Protein AF-A0A6A6K0Z1-F1 (afdb_monomer_lite)

Structure (mmCIF, N/CA/C/O backbone):
data_AF-A0A6A6K0Z1-F1
#
_entry.id   AF-A0A6A6K0Z1-F1
#
loop_
_atom_site.group_PDB
_atom_site.id
_atom_site.type_symbol
_atom_site.label_atom_id
_atom_site.label_alt_id
_atom_site.label_comp_id
_atom_site.label_asym_id
_atom_site.label_entity_id
_atom_site.label_seq_id
_atom_site.pdbx_PDB_ins_code
_atom_site.Cartn_x
_atom_site.Cartn_y
_atom_site.Cartn_z
_atom_site.occupancy
_atom_site.B_iso_or_equiv
_atom_site.auth_seq_id
_atom_site.auth_comp_id
_atom_site.auth_asym_id
_atom_site.auth_atom_id
_atom_site.pdbx_PDB_model_num
ATOM 1 N N . MET A 1 1 ? -4.395 -10.727 2.830 1.00 34.72 1 MET A N 1
ATOM 2 C CA . MET A 1 1 ? -5.681 -10.941 2.122 1.00 34.72 1 MET A CA 1
ATOM 3 C C . MET A 1 1 ? -5.445 -11.420 0.702 1.00 34.72 1 MET A C 1
ATOM 5 O O . MET A 1 1 ? -5.476 -10.699 -0.293 1.00 34.72 1 MET A O 1
ATOM 9 N N . PHE A 1 2 ? -5.209 -12.727 0.684 1.00 23.59 2 PHE A N 1
ATOM 10 C CA . PHE A 1 2 ? -5.267 -13.588 -0.476 1.00 23.59 2 PHE A CA 1
ATOM 11 C C . PHE A 1 2 ? -6.720 -13.760 -0.916 1.00 23.59 2 PHE A C 1
ATOM 13 O O . PHE A 1 2 ? -7.555 -14.101 -0.086 1.00 23.59 2 PHE A O 1
ATOM 20 N N . ILE A 1 3 ? -6.971 -13.627 -2.216 1.00 24.53 3 ILE A N 1
ATOM 21 C CA . ILE A 1 3 ? -7.587 -14.701 -3.000 1.00 24.53 3 ILE A CA 1
ATOM 22 C C . ILE A 1 3 ? -6.758 -14.813 -4.284 1.00 24.53 3 ILE A C 1
ATOM 24 O O . ILE A 1 3 ? -6.503 -13.816 -4.956 1.00 24.53 3 ILE A O 1
ATOM 28 N N . ILE A 1 4 ? -6.299 -16.028 -4.585 1.00 28.17 4 ILE A N 1
ATOM 29 C CA . ILE A 1 4 ? -5.725 -16.398 -5.880 1.00 28.17 4 ILE A CA 1
ATOM 30 C C . ILE A 1 4 ? -6.902 -16.626 -6.841 1.00 28.17 4 ILE A C 1
ATOM 32 O O . ILE A 1 4 ? -7.756 -17.465 -6.571 1.00 28.17 4 ILE A O 1
ATOM 36 N N . GLY A 1 5 ? -6.939 -15.884 -7.950 1.00 20.28 5 GLY A N 1
ATOM 37 C CA . GLY A 1 5 ? -7.879 -16.049 -9.064 1.00 20.28 5 GLY A CA 1
ATOM 38 C C . GLY A 1 5 ? -7.292 -15.389 -10.314 1.00 20.28 5 GLY A C 1
ATOM 39 O O . GLY A 1 5 ? -6.922 -14.218 -10.264 1.00 20.28 5 GLY A O 1
ATOM 40 N N . GLY A 1 6 ? -7.080 -16.180 -11.369 1.00 23.52 6 GLY A N 1
ATOM 41 C CA . GLY A 1 6 ? -6.089 -15.919 -12.414 1.00 23.52 6 GLY A CA 1
ATOM 42 C C . GLY A 1 6 ? -6.528 -15.129 -13.649 1.00 23.52 6 GLY A C 1
ATOM 43 O O . GLY A 1 6 ? -7.707 -14.985 -13.943 1.00 23.52 6 GLY A O 1
ATOM 44 N N . ASP A 1 7 ? -5.502 -14.692 -14.379 1.00 24.17 7 ASP A N 1
ATOM 45 C CA . ASP A 1 7 ? -5.345 -14.871 -15.825 1.00 24.17 7 ASP A CA 1
ATOM 46 C C . ASP A 1 7 ? -3.829 -14.994 -16.070 1.00 24.17 7 ASP A C 1
ATOM 48 O O . ASP A 1 7 ? -3.084 -14.012 -16.050 1.00 24.17 7 ASP A O 1
ATOM 52 N N . PHE A 1 8 ? -3.331 -16.229 -16.184 1.00 39.81 8 PHE A N 1
ATOM 53 C CA . PHE A 1 8 ? -1.953 -16.475 -16.612 1.00 39.81 8 PHE A CA 1
ATOM 54 C C . PHE A 1 8 ? -1.912 -16.302 -18.135 1.00 39.81 8 PHE A C 1
ATOM 56 O O . PHE A 1 8 ? -2.650 -16.975 -18.847 1.00 39.81 8 PHE A O 1
ATOM 63 N N . TYR A 1 9 ? -1.025 -15.422 -18.608 1.00 33.78 9 TYR A N 1
ATOM 64 C CA . TYR A 1 9 ? -0.776 -15.086 -20.017 1.00 33.78 9 TYR A CA 1
ATOM 65 C C . TYR A 1 9 ? -1.906 -14.347 -20.749 1.00 33.78 9 TYR A C 1
ATOM 67 O O . TYR A 1 9 ? -2.618 -14.932 -21.562 1.00 33.78 9 TYR A O 1
ATOM 75 N N . ARG A 1 10 ? -1.969 -13.014 -20.602 1.00 31.56 10 ARG A N 1
ATOM 76 C CA . ARG A 1 10 ? -2.483 -12.184 -21.709 1.00 31.56 10 ARG A CA 1
ATOM 77 C C . ARG A 1 10 ? -1.857 -10.810 -21.912 1.00 31.56 10 ARG A C 1
ATOM 79 O O . ARG A 1 10 ? -1.927 -10.339 -23.038 1.00 31.56 10 ARG A O 1
ATOM 86 N N . ASP A 1 11 ? -1.146 -10.247 -20.938 1.00 30.62 11 ASP A N 1
ATOM 87 C CA . ASP A 1 11 ? -0.356 -9.032 -21.173 1.00 30.62 11 ASP A CA 1
ATOM 88 C C . ASP A 1 11 ? 1.141 -9.333 -21.161 1.00 30.62 11 ASP A C 1
ATOM 90 O O . ASP A 1 11 ? 1.720 -9.757 -20.158 1.00 30.62 11 ASP A O 1
ATOM 94 N N . ARG A 1 12 ? 1.771 -9.157 -22.325 1.00 34.28 12 ARG A N 1
ATOM 95 C CA . ARG A 1 12 ? 3.225 -9.114 -22.434 1.00 34.28 12 ARG A CA 1
ATOM 96 C C . ARG A 1 12 ? 3.695 -7.785 -21.843 1.00 34.28 12 ARG A C 1
ATOM 98 O O . ARG A 1 12 ? 3.318 -6.736 -22.348 1.00 34.28 12 ARG A O 1
ATOM 105 N N . SER A 1 13 ? 4.596 -7.891 -20.868 1.00 34.59 13 SER A N 1
ATOM 106 C CA . SER A 1 13 ? 5.439 -6.817 -20.324 1.00 34.59 13 SER A CA 1
ATOM 107 C C . SER A 1 13 ? 4.751 -5.879 -19.319 1.00 34.59 13 SER A C 1
ATOM 109 O O . SER A 1 13 ? 3.599 -5.516 -19.481 1.00 34.59 13 SER A O 1
ATOM 111 N N . TYR A 1 14 ? 5.506 -5.491 -18.282 1.00 37.12 14 TYR A N 1
ATOM 112 C CA . TYR A 1 14 ? 5.157 -4.622 -17.136 1.00 37.12 14 TYR A CA 1
ATOM 113 C C . TYR A 1 14 ? 4.535 -5.328 -15.913 1.00 37.12 14 TYR A C 1
ATOM 115 O O . TYR A 1 14 ? 3.336 -5.330 -15.641 1.00 37.12 14 TYR A O 1
ATOM 123 N N . ASN A 1 15 ? 5.428 -5.935 -15.127 1.00 40.69 15 ASN A N 1
ATOM 124 C CA . ASN A 1 15 ? 5.164 -6.618 -13.862 1.00 40.69 15 ASN A CA 1
ATOM 125 C C . ASN A 1 15 ? 4.924 -5.581 -12.727 1.00 40.69 15 ASN A C 1
ATOM 127 O O . ASN A 1 15 ? 5.802 -5.362 -11.888 1.00 40.69 15 ASN A O 1
ATOM 131 N N . ASN A 1 16 ? 3.748 -4.931 -12.712 1.00 41.53 16 ASN A N 1
ATOM 132 C CA . ASN A 1 16 ? 3.421 -3.764 -11.862 1.00 41.53 16 ASN A CA 1
ATOM 133 C C . ASN A 1 16 ? 2.698 -4.075 -10.531 1.00 41.53 16 ASN A C 1
ATOM 135 O O . ASN A 1 16 ? 1.693 -3.458 -10.154 1.00 41.53 16 ASN A O 1
ATOM 139 N N . SER A 1 17 ? 3.262 -4.996 -9.751 1.00 49.28 17 SER A N 1
ATOM 140 C CA . SER A 1 17 ? 3.158 -4.951 -8.287 1.00 49.28 17 SER A CA 1
ATOM 141 C C . SER A 1 17 ? 4.393 -5.573 -7.640 1.00 49.28 17 SER A C 1
ATOM 143 O O . SER A 1 17 ? 4.881 -6.640 -8.035 1.00 49.28 17 SER A O 1
ATOM 145 N N . ILE A 1 18 ? 4.923 -4.846 -6.659 1.00 57.03 18 ILE A N 1
ATOM 146 C CA . ILE A 1 18 ? 6.262 -5.038 -6.099 1.00 57.03 18 ILE A CA 1
ATOM 147 C C . ILE A 1 18 ? 6.299 -6.236 -5.166 1.00 57.03 18 ILE A C 1
ATOM 149 O O . ILE A 1 18 ? 7.191 -7.061 -5.286 1.00 57.03 18 ILE A O 1
ATOM 153 N N . LEU A 1 19 ? 5.348 -6.351 -4.238 1.00 59.56 19 LEU A N 1
ATOM 154 C CA . LEU A 1 19 ? 5.537 -7.173 -3.039 1.00 59.56 19 LEU A CA 1
ATOM 155 C C . LEU A 1 19 ? 4.938 -8.574 -3.096 1.00 59.56 19 LEU A C 1
ATOM 157 O O . LEU A 1 19 ? 5.360 -9.421 -2.319 1.00 59.56 19 LEU A O 1
ATOM 161 N N . GLY A 1 20 ? 3.932 -8.824 -3.939 1.00 60.19 20 GLY A N 1
ATOM 162 C CA . GLY A 1 20 ? 3.311 -10.153 -4.052 1.00 60.19 20 GLY A CA 1
ATOM 163 C C . GLY A 1 20 ? 2.801 -10.751 -2.728 1.00 60.19 20 GLY A C 1
ATOM 164 O O . GLY A 1 20 ? 2.780 -11.965 -2.583 1.00 60.19 20 GL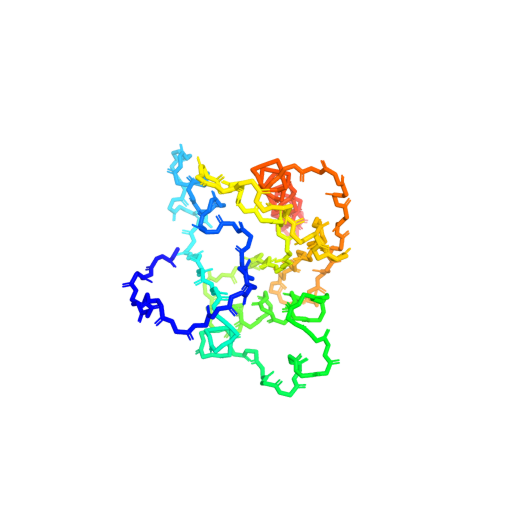Y A O 1
ATOM 165 N N . GLY A 1 21 ? 2.432 -9.920 -1.746 1.00 74.94 21 GLY A N 1
ATOM 166 C CA . GLY A 1 21 ? 1.994 -10.379 -0.420 1.00 74.94 21 GLY A CA 1
ATOM 167 C C . GLY A 1 21 ? 3.102 -10.520 0.633 1.00 74.94 21 GLY A C 1
ATOM 168 O O . GLY A 1 21 ? 2.801 -10.902 1.761 1.00 74.94 21 GLY A O 1
ATOM 169 N N . LEU A 1 22 ? 4.354 -10.156 0.325 1.00 80.19 22 LEU A N 1
ATOM 170 C CA . LEU A 1 22 ? 5.493 -10.276 1.248 1.00 80.19 22 LEU A CA 1
ATOM 171 C C . LEU A 1 22 ? 5.277 -9.552 2.588 1.00 80.19 22 LEU A C 1
ATOM 173 O O . LEU A 1 22 ? 5.656 -10.075 3.630 1.00 80.19 22 LEU A O 1
ATOM 177 N N . LEU A 1 23 ? 4.622 -8.386 2.583 1.00 80.31 23 LEU A N 1
ATOM 178 C CA . LEU A 1 23 ? 4.294 -7.671 3.819 1.00 80.31 23 LEU A CA 1
ATOM 179 C C . LEU A 1 23 ? 3.376 -8.510 4.723 1.00 80.31 23 LEU A C 1
ATOM 181 O O . LEU A 1 23 ? 3.663 -8.676 5.904 1.00 80.31 23 LEU A O 1
ATOM 185 N N . ALA A 1 24 ? 2.317 -9.100 4.160 1.00 81.62 24 ALA A N 1
ATOM 186 C CA . ALA A 1 24 ? 1.407 -9.972 4.902 1.00 81.62 24 ALA A CA 1
ATOM 187 C C . ALA A 1 24 ? 2.103 -11.239 5.406 1.00 81.62 24 ALA A C 1
ATOM 189 O O . ALA A 1 24 ? 1.835 -11.664 6.524 1.00 81.62 24 ALA A O 1
ATOM 190 N N . PHE A 1 25 ? 3.009 -11.813 4.608 1.00 84.88 25 PHE A N 1
ATOM 191 C CA . PHE A 1 25 ? 3.828 -12.946 5.031 1.00 84.88 25 PHE A CA 1
ATOM 192 C C . PHE A 1 25 ? 4.671 -12.593 6.262 1.00 84.88 25 PHE A C 1
ATOM 194 O O . PHE A 1 25 ? 4.604 -13.298 7.265 1.00 84.88 25 PHE A O 1
ATOM 201 N N . VAL A 1 26 ? 5.393 -11.467 6.235 1.00 85.06 26 VAL A N 1
ATOM 202 C CA . VAL A 1 26 ? 6.212 -11.027 7.377 1.00 85.06 26 VAL A CA 1
ATOM 203 C C . VAL A 1 26 ? 5.361 -10.802 8.626 1.00 85.06 26 VAL A C 1
ATOM 205 O O . VAL A 1 26 ? 5.746 -11.258 9.699 1.00 85.06 26 VAL A O 1
ATOM 208 N N . PHE A 1 27 ? 4.186 -10.181 8.492 1.00 77.75 27 PHE A N 1
ATOM 209 C CA . PHE A 1 27 ? 3.239 -10.070 9.602 1.00 77.75 27 PHE A CA 1
ATOM 210 C C . PHE A 1 27 ? 2.784 -11.448 10.105 1.00 77.75 27 PHE A C 1
ATOM 212 O O . PHE A 1 27 ? 2.780 -11.679 11.309 1.00 77.75 27 PHE A O 1
ATOM 219 N N . SER A 1 28 ? 2.451 -12.381 9.206 1.00 79.06 28 SER A N 1
ATOM 220 C CA . SER A 1 28 ? 1.955 -13.717 9.569 1.00 79.06 28 SER A CA 1
ATOM 221 C C . SER A 1 28 ? 2.944 -14.558 10.382 1.00 79.06 28 SER A C 1
ATOM 223 O O . SER A 1 28 ? 2.530 -15.451 11.116 1.00 79.06 28 SER A O 1
ATOM 225 N N . CYS A 1 29 ? 4.240 -14.249 10.294 1.00 85.25 29 CYS A N 1
ATOM 226 C CA . CYS A 1 29 ? 5.286 -14.900 11.079 1.00 85.25 29 CYS A CA 1
ATOM 227 C C . CYS A 1 29 ? 5.321 -14.448 12.551 1.00 85.25 29 CYS A C 1
ATOM 229 O O . CYS A 1 29 ? 6.037 -15.052 13.349 1.00 85.25 29 CYS A O 1
ATOM 231 N N . VAL A 1 30 ? 4.593 -13.389 12.925 1.00 78.38 30 VAL A N 1
ATOM 232 C CA . VAL A 1 30 ? 4.577 -12.849 14.290 1.00 78.38 30 VAL A CA 1
ATOM 233 C C . VAL A 1 30 ? 3.437 -13.487 15.098 1.00 78.38 30 VAL A C 1
ATOM 235 O O . VAL A 1 30 ? 2.272 -13.389 14.702 1.00 78.38 30 VAL A O 1
ATOM 238 N N . PRO A 1 31 ? 3.716 -14.114 16.256 1.00 81.19 31 PRO A N 1
ATOM 239 C CA . PRO A 1 31 ? 2.664 -14.605 17.142 1.00 81.19 31 PRO A CA 1
ATOM 240 C C . PRO A 1 31 ? 1.690 -13.489 17.547 1.00 81.19 31 PRO A C 1
ATOM 242 O O . PRO A 1 31 ? 2.109 -12.393 17.910 1.00 81.19 31 PRO A O 1
ATOM 245 N N . GLY A 1 32 ? 0.383 -13.764 17.496 1.00 73.62 32 GLY A N 1
ATOM 246 C CA . GLY A 1 32 ? -0.656 -12.787 17.849 1.00 73.62 32 GLY A CA 1
ATOM 247 C C . GLY A 1 32 ? -0.997 -11.771 16.752 1.00 73.62 32 GLY A C 1
ATOM 248 O O . GLY A 1 32 ? -1.780 -10.856 16.999 1.00 73.62 32 GLY A O 1
ATOM 249 N N . VAL A 1 33 ? -0.473 -11.940 15.531 1.00 76.81 33 VAL A N 1
ATOM 250 C CA . VAL A 1 33 ? -0.762 -11.057 14.386 1.00 76.81 33 VAL A CA 1
ATOM 251 C C . VAL A 1 33 ? -2.259 -10.898 14.088 1.00 76.81 33 VAL A C 1
ATOM 253 O O . VAL A 1 33 ? -2.673 -9.847 13.611 1.00 76.81 33 VAL A O 1
ATOM 256 N N . SER A 1 34 ? -3.092 -11.891 14.412 1.00 74.56 34 SER A N 1
ATOM 257 C CA . SER A 1 34 ? -4.551 -11.825 14.242 1.00 74.56 34 SER A CA 1
ATOM 258 C C . SER A 1 34 ? -5.207 -10.664 14.995 1.00 74.56 34 SER A C 1
ATOM 260 O O . SER A 1 34 ? -6.301 -10.255 14.630 1.00 74.56 34 SER A O 1
ATOM 262 N N . ASN A 1 35 ? -4.542 -10.122 16.020 1.00 73.94 35 ASN A N 1
ATOM 263 C CA . ASN A 1 35 ? -5.038 -8.986 16.798 1.00 73.94 35 ASN A CA 1
ATOM 264 C C . ASN A 1 35 ? -4.764 -7.631 16.124 1.00 73.94 35 ASN A C 1
ATOM 266 O O . ASN A 1 35 ? -5.317 -6.625 16.551 1.00 73.94 35 ASN A O 1
ATOM 270 N N . VAL A 1 36 ? -3.877 -7.586 15.122 1.00 73.12 36 VAL A N 1
ATOM 271 C CA . VAL A 1 36 ? -3.419 -6.336 14.483 1.00 73.12 36 VAL A CA 1
ATOM 272 C C . VAL A 1 36 ? -3.612 -6.331 12.968 1.00 73.12 36 VAL A C 1
ATOM 274 O O . VAL A 1 36 ? -3.844 -5.280 12.377 1.00 73.12 36 VAL A O 1
ATOM 277 N N . LEU A 1 37 ? -3.527 -7.491 12.314 1.00 77.62 37 LEU A N 1
ATOM 278 C CA . LEU A 1 37 ? -3.721 -7.629 10.877 1.00 77.62 37 LEU A CA 1
ATOM 279 C C . LEU A 1 37 ? -5.148 -8.091 10.592 1.00 77.62 37 LEU A C 1
ATOM 281 O O . LEU A 1 37 ? -5.441 -9.283 10.628 1.00 77.62 37 LEU A O 1
ATOM 285 N N . PHE A 1 38 ? -6.008 -7.143 10.232 1.00 82.88 38 PHE A N 1
ATOM 286 C CA . PHE A 1 38 ? -7.379 -7.439 9.818 1.00 82.88 38 PHE A CA 1
ATOM 287 C C . PHE A 1 38 ? -7.437 -8.056 8.409 1.00 82.88 38 PHE A C 1
ATOM 289 O O . PHE A 1 38 ? -8.092 -9.066 8.165 1.00 82.88 38 PHE A O 1
ATOM 296 N N . SER A 1 39 ? -6.737 -7.443 7.448 1.00 82.44 39 SER A N 1
ATOM 297 C CA . SER A 1 39 ? -6.782 -7.803 6.026 1.00 82.44 39 SER A CA 1
ATOM 298 C C . SER A 1 39 ? -5.536 -7.300 5.267 1.00 82.44 39 SER A C 1
ATOM 300 O O . SER A 1 39 ? -4.736 -6.543 5.803 1.00 82.44 39 SER A O 1
ATOM 302 N N . SER A 1 40 ? -5.319 -7.739 4.017 1.00 83.31 40 SER A N 1
ATOM 303 C CA . SER A 1 40 ? -4.194 -7.306 3.156 1.00 83.31 40 SER A CA 1
ATOM 304 C C . SER A 1 40 ? -4.368 -7.650 1.659 1.00 83.31 40 SER A C 1
ATOM 306 O O . SER A 1 40 ? -4.108 -8.766 1.241 1.00 83.31 40 SER A O 1
ATOM 308 N N . VAL A 1 41 ? -4.800 -6.755 0.788 1.00 83.88 41 VAL A N 1
ATOM 309 C CA . VAL A 1 41 ? -5.078 -7.136 -0.616 1.00 83.88 41 VAL A CA 1
ATOM 310 C C . VAL A 1 41 ? -3.825 -7.034 -1.496 1.00 83.88 41 VAL A C 1
ATOM 312 O O . VAL A 1 41 ? -3.054 -6.088 -1.365 1.00 83.88 41 VAL A O 1
ATOM 315 N N . VAL A 1 42 ? -3.641 -7.969 -2.438 1.00 85.19 42 VAL A N 1
ATOM 316 C CA . VAL A 1 42 ? -2.635 -7.857 -3.513 1.00 85.19 42 VAL A CA 1
ATOM 317 C C . VAL A 1 42 ? -3.325 -7.499 -4.832 1.00 85.19 42 VAL A C 1
ATOM 319 O O . VAL A 1 42 ? -3.997 -8.331 -5.432 1.00 85.19 42 VAL A O 1
ATOM 322 N N . THR A 1 43 ? -3.150 -6.263 -5.306 1.00 81.69 43 THR A N 1
ATOM 323 C CA . THR A 1 43 ? -3.755 -5.761 -6.554 1.00 81.69 43 THR A CA 1
ATOM 324 C C . THR A 1 43 ? -2.719 -5.597 -7.664 1.00 81.69 43 THR A C 1
ATOM 326 O O . THR A 1 43 ? -2.225 -4.501 -7.942 1.00 81.69 43 THR A O 1
ATOM 329 N N . TYR A 1 44 ? -2.379 -6.712 -8.317 1.00 76.75 44 TYR A N 1
ATOM 330 C CA . TYR A 1 44 ? -1.377 -6.726 -9.388 1.00 76.75 44 TYR A CA 1
ATOM 331 C C . TYR A 1 44 ? -1.818 -5.895 -10.597 1.00 76.75 44 TYR A C 1
ATOM 333 O O . TYR A 1 44 ? -1.171 -4.916 -10.965 1.00 76.75 44 TYR A O 1
ATOM 341 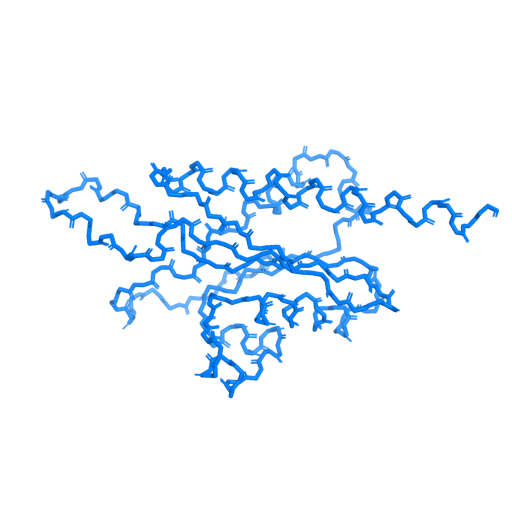N N . ALA A 1 45 ? -2.971 -6.241 -11.166 1.00 81.25 45 ALA A N 1
ATOM 342 C CA . ALA A 1 45 ? -3.504 -5.574 -12.341 1.00 81.25 45 ALA A CA 1
ATOM 343 C C . ALA A 1 45 ? -4.093 -4.197 -12.001 1.00 81.25 45 ALA A C 1
ATOM 345 O O . ALA A 1 45 ? -4.682 -4.002 -10.933 1.00 81.25 45 ALA A O 1
ATOM 346 N N . ILE A 1 46 ? -4.006 -3.264 -12.954 1.00 82.31 46 ILE A N 1
ATOM 347 C CA . ILE A 1 46 ? -4.686 -1.958 -12.894 1.00 82.31 46 ILE A CA 1
ATOM 348 C C . ILE A 1 46 ? -6.186 -2.153 -12.630 1.00 82.31 46 ILE A C 1
ATOM 350 O O . ILE A 1 46 ? -6.732 -1.573 -11.693 1.00 82.31 46 ILE A O 1
ATOM 354 N N . ARG A 1 47 ? -6.827 -3.079 -13.360 1.00 85.94 47 ARG A N 1
ATOM 355 C CA . ARG A 1 47 ? -8.241 -3.432 -13.164 1.00 85.94 47 ARG A CA 1
ATOM 356 C C . ARG A 1 47 ? -8.556 -3.850 -11.725 1.00 85.94 47 ARG A C 1
ATOM 358 O O . ARG A 1 47 ? -9.613 -3.492 -11.220 1.00 85.94 47 ARG A O 1
ATOM 365 N N . SER A 1 48 ? -7.651 -4.566 -11.055 1.00 84.00 48 SER A N 1
ATOM 366 C CA . SER A 1 48 ? -7.835 -4.976 -9.658 1.00 84.00 48 SER A CA 1
ATOM 367 C C . SER A 1 48 ? -7.743 -3.795 -8.691 1.00 84.00 48 SER A C 1
ATOM 369 O O . SER A 1 48 ? -8.472 -3.770 -7.703 1.00 84.00 48 SER A O 1
ATOM 371 N N . LYS A 1 49 ? -6.883 -2.802 -8.963 1.00 85.06 49 LYS A N 1
ATOM 372 C CA . LYS A 1 49 ? -6.827 -1.558 -8.172 1.00 85.06 49 LYS A CA 1
ATOM 373 C C . LYS A 1 49 ? -8.152 -0.796 -8.271 1.00 85.06 49 LYS A C 1
ATOM 375 O O . LYS A 1 49 ? -8.655 -0.327 -7.256 1.00 85.06 49 LYS A O 1
ATOM 380 N N . HIS A 1 50 ? -8.768 -0.777 -9.450 1.00 88.94 50 HIS A N 1
ATOM 381 C CA . HIS A 1 50 ? -10.105 -0.215 -9.624 1.00 88.94 50 HIS A CA 1
ATOM 382 C C . HIS A 1 50 ? -11.186 -1.037 -8.914 1.00 88.94 50 HIS A C 1
ATOM 384 O O . HIS A 1 50 ? -11.895 -0.527 -8.054 1.00 88.94 50 HIS A O 1
ATOM 390 N N . SER A 1 51 ? -11.318 -2.324 -9.241 1.00 88.94 51 SER A N 1
ATOM 391 C CA . SER A 1 51 ? -12.451 -3.130 -8.775 1.00 88.94 51 SER A CA 1
ATOM 392 C C . SER A 1 51 ? -12.406 -3.469 -7.286 1.00 88.94 51 SER A C 1
ATOM 394 O O . SER A 1 51 ? -13.459 -3.663 -6.693 1.00 88.94 51 SER A O 1
ATOM 396 N N . ILE A 1 52 ? -11.212 -3.591 -6.694 1.00 89.56 52 ILE A N 1
ATOM 397 C CA . ILE A 1 52 ? -11.050 -4.014 -5.294 1.00 89.56 52 ILE A CA 1
ATOM 398 C C . ILE A 1 52 ? -10.764 -2.825 -4.377 1.00 89.56 52 ILE A C 1
ATOM 400 O O . ILE A 1 52 ? -11.273 -2.785 -3.264 1.00 89.56 52 ILE A O 1
ATOM 404 N N . LEU A 1 53 ? -9.947 -1.866 -4.823 1.00 90.94 53 LEU A N 1
ATOM 405 C CA . LEU A 1 53 ? -9.551 -0.713 -4.003 1.00 90.94 53 LEU A CA 1
ATOM 406 C C . LEU A 1 53 ? -10.300 0.569 -4.383 1.00 90.94 53 LEU A C 1
ATOM 408 O O . LEU A 1 53 ? -9.999 1.627 -3.840 1.00 90.94 53 LEU A O 1
ATOM 412 N N . GLY A 1 54 ? -11.250 0.503 -5.319 1.00 93.25 54 GLY A N 1
ATOM 413 C CA . GLY A 1 54 ? -12.088 1.640 -5.700 1.00 93.25 54 GLY A CA 1
ATOM 414 C C . GLY A 1 54 ? -11.318 2.811 -6.312 1.00 93.25 54 GLY A C 1
ATOM 415 O O . GLY A 1 54 ? -11.793 3.939 -6.243 1.00 93.25 54 GLY A O 1
ATOM 416 N N . VAL A 1 55 ? -10.114 2.581 -6.849 1.00 94.19 55 VAL A N 1
ATOM 417 C CA . VAL A 1 55 ? -9.317 3.631 -7.502 1.00 94.19 55 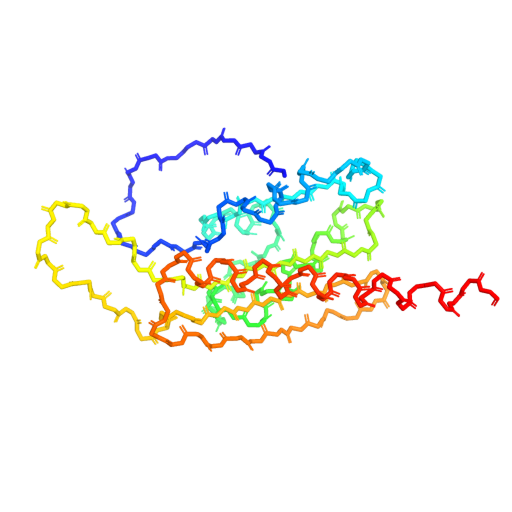VAL A CA 1
ATOM 418 C C . VAL A 1 55 ? -9.924 3.922 -8.881 1.00 94.19 55 VAL A C 1
ATOM 420 O O . VAL A 1 55 ? -9.882 3.032 -9.732 1.00 94.19 55 VAL A O 1
ATOM 423 N N . PRO A 1 56 ? -10.487 5.116 -9.147 1.00 95.06 56 PRO A N 1
ATOM 424 C CA . PRO A 1 56 ? -11.138 5.406 -10.422 1.00 95.06 56 PRO A CA 1
ATOM 425 C C . PRO A 1 56 ? -10.148 5.377 -11.591 1.00 95.06 56 PRO A C 1
ATOM 427 O O . PRO A 1 56 ? -9.026 5.867 -11.471 1.00 95.06 56 PRO A O 1
ATOM 430 N N . GLN A 1 57 ? -10.577 4.860 -12.748 1.00 91.94 57 GLN A N 1
ATOM 431 C CA . GLN A 1 57 ? -9.703 4.733 -13.922 1.00 91.94 57 GLN A CA 1
ATOM 432 C C . GLN A 1 57 ? -9.159 6.094 -14.379 1.00 91.94 57 GLN A C 1
ATOM 434 O O . GLN A 1 57 ? -7.977 6.202 -14.671 1.00 91.94 57 GLN A O 1
ATOM 439 N N . GLN A 1 58 ? -9.982 7.146 -14.310 1.00 96.19 58 GLN A N 1
ATOM 440 C CA . GLN A 1 58 ? -9.577 8.519 -14.637 1.00 96.19 58 GLN A CA 1
ATOM 441 C C . GLN A 1 58 ? -8.368 9.017 -13.820 1.00 96.19 58 GLN A C 1
ATOM 443 O O . GLN A 1 58 ? -7.568 9.799 -14.322 1.00 96.19 58 GLN A O 1
ATOM 448 N N . GLU A 1 59 ? -8.217 8.570 -12.569 1.00 96.12 59 GLU A N 1
ATOM 449 C CA . GLU A 1 59 ? -7.103 8.976 -11.703 1.00 96.12 59 GLU A CA 1
ATOM 450 C C . GLU A 1 59 ? -5.833 8.222 -12.097 1.00 96.12 59 GLU A C 1
ATOM 452 O O . GLU A 1 59 ? -4.751 8.800 -12.129 1.00 96.12 59 GLU A O 1
ATOM 457 N N . ILE A 1 60 ? -5.974 6.945 -12.470 1.00 90.44 60 ILE A N 1
ATOM 458 C CA . ILE A 1 60 ? -4.873 6.129 -12.993 1.00 90.44 60 ILE A CA 1
ATOM 459 C C . ILE A 1 60 ? -4.385 6.695 -14.328 1.00 90.44 60 ILE A C 1
ATOM 461 O O . ILE A 1 60 ? -3.179 6.789 -14.536 1.00 90.44 60 ILE A O 1
ATOM 465 N N . ASP A 1 61 ? -5.301 7.109 -15.202 1.00 91.38 61 ASP A N 1
ATOM 466 C CA . ASP A 1 61 ? -4.966 7.708 -16.497 1.00 91.38 61 ASP A CA 1
ATOM 467 C C . ASP A 1 61 ? -4.268 9.067 -16.329 1.00 91.38 61 ASP A C 1
ATOM 469 O O . ASP A 1 61 ? -3.400 9.426 -17.122 1.00 91.38 61 ASP A O 1
ATOM 473 N N . LYS A 1 62 ? -4.630 9.822 -15.284 1.00 95.56 62 LYS A N 1
ATOM 474 C CA . LYS A 1 62 ? -4.076 11.149 -14.994 1.00 95.56 62 LYS A CA 1
ATOM 475 C C . LYS A 1 62 ? -2.700 11.103 -14.329 1.00 95.56 62 LYS A C 1
ATOM 477 O O . LYS A 1 62 ? -1.830 11.884 -14.702 1.00 95.56 62 LYS A O 1
ATOM 482 N N . TYR A 1 63 ? -2.528 10.251 -13.322 1.00 93.31 63 TYR A N 1
ATOM 483 C CA . TYR A 1 63 ? -1.339 10.243 -12.461 1.00 93.31 63 TYR A CA 1
ATOM 484 C C . TYR A 1 63 ? -0.386 9.077 -12.738 1.00 93.31 63 TYR A C 1
ATOM 486 O O . TYR A 1 63 ? 0.765 9.111 -12.313 1.00 93.31 63 TYR A O 1
ATOM 494 N N . GLY A 1 64 ? -0.843 8.054 -13.461 1.00 90.00 64 GLY A N 1
ATOM 495 C CA . GLY A 1 64 ? -0.124 6.796 -13.620 1.00 90.00 64 GLY A CA 1
ATOM 496 C C . GLY A 1 64 ? -0.303 5.868 -12.416 1.00 90.00 64 GLY A C 1
ATOM 497 O O . GLY A 1 64 ? -0.623 6.280 -11.306 1.00 90.00 64 GLY A O 1
ATOM 498 N N . VAL A 1 65 ? -0.103 4.563 -12.625 1.00 86.75 65 VAL A N 1
ATOM 499 C CA . VAL A 1 65 ? -0.297 3.551 -11.567 1.00 86.75 65 VAL A CA 1
ATOM 500 C C . VAL A 1 65 ? 0.776 3.611 -10.471 1.00 86.75 65 VAL A C 1
ATOM 502 O O . VAL A 1 65 ? 0.536 3.164 -9.347 1.00 86.75 65 VAL A O 1
ATOM 505 N N . VAL A 1 66 ? 1.956 4.143 -10.794 1.00 89.62 66 VAL A N 1
ATOM 506 C CA . VAL A 1 66 ? 3.075 4.363 -9.872 1.00 89.62 66 VAL A CA 1
ATOM 507 C C . VAL A 1 66 ? 3.118 5.845 -9.524 1.00 89.62 66 VAL A C 1
ATOM 509 O O . VAL A 1 66 ? 3.853 6.614 -10.125 1.00 89.62 66 VAL A O 1
ATOM 512 N N . SER A 1 67 ? 2.278 6.253 -8.577 1.00 91.88 67 SER A N 1
ATOM 513 C CA . SER A 1 67 ? 2.198 7.651 -8.160 1.00 91.88 67 SER A CA 1
ATOM 514 C C . SER A 1 67 ? 1.849 7.775 -6.681 1.00 91.88 67 SER A C 1
ATOM 516 O O . SER A 1 67 ? 1.360 6.830 -6.045 1.00 91.88 67 SER A O 1
ATOM 518 N N . GLU A 1 68 ? 2.092 8.958 -6.122 1.00 96.31 68 GLU A N 1
ATOM 519 C CA . GLU A 1 68 ? 1.712 9.262 -4.748 1.00 96.31 68 GLU A CA 1
ATOM 520 C C . GLU A 1 68 ? 0.193 9.327 -4.575 1.00 96.31 68 GLU A C 1
ATOM 522 O O . GLU A 1 68 ? -0.329 8.810 -3.590 1.00 96.31 68 GLU A O 1
ATOM 527 N N . GLU A 1 69 ? -0.527 9.870 -5.553 1.00 97.06 69 GLU A N 1
ATOM 528 C CA . GLU A 1 69 ? -1.982 9.996 -5.545 1.00 97.06 69 GLU A CA 1
ATOM 529 C C . GLU A 1 69 ? -2.649 8.625 -5.522 1.00 97.06 69 GLU A C 1
ATOM 531 O O . GLU A 1 69 ? -3.524 8.379 -4.689 1.00 97.06 69 GLU A O 1
ATOM 536 N N . ILE A 1 70 ? -2.193 7.700 -6.374 1.00 94.81 70 ILE A N 1
ATOM 537 C CA . ILE A 1 70 ? -2.717 6.333 -6.399 1.00 94.81 70 ILE A CA 1
ATOM 538 C C . ILE A 1 70 ? -2.385 5.604 -5.099 1.00 94.81 70 ILE A C 1
ATOM 540 O O . ILE A 1 70 ? -3.255 4.931 -4.544 1.00 94.81 70 ILE A O 1
ATOM 544 N N . ALA A 1 71 ? -1.172 5.767 -4.560 1.00 94.12 71 ALA A N 1
ATOM 545 C CA . ALA A 1 71 ? -0.819 5.183 -3.270 1.00 94.12 71 ALA A CA 1
ATOM 546 C C . ALA A 1 71 ? -1.735 5.711 -2.149 1.00 94.12 71 ALA A C 1
ATOM 548 O O . ALA A 1 71 ? -2.381 4.923 -1.454 1.00 94.12 71 ALA A O 1
ATOM 549 N N . GLY A 1 72 ? -1.865 7.029 -1.998 1.00 95.56 72 GLY A N 1
ATOM 550 C CA . GLY A 1 72 ? -2.743 7.639 -0.997 1.00 95.56 72 GLY A CA 1
ATOM 551 C C . GLY A 1 72 ? -4.190 7.161 -1.133 1.00 95.56 72 GLY A C 1
ATOM 552 O O . GLY A 1 72 ? -4.767 6.653 -0.172 1.00 95.56 72 GLY A O 1
ATOM 553 N N . MET A 1 73 ? -4.739 7.209 -2.347 1.00 96.12 73 MET A N 1
ATOM 554 C CA . MET A 1 73 ? -6.112 6.795 -2.635 1.00 96.12 73 MET A CA 1
ATOM 555 C C . MET A 1 73 ? -6.363 5.319 -2.321 1.00 96.12 73 MET A C 1
ATOM 557 O O . MET A 1 73 ? -7.387 4.988 -1.725 1.00 96.12 73 MET A O 1
ATOM 561 N N . MET A 1 74 ? -5.419 4.429 -2.652 1.00 94.31 74 MET A N 1
ATOM 562 C CA . MET A 1 74 ? -5.502 3.013 -2.283 1.00 94.31 74 MET A CA 1
ATOM 563 C C . MET A 1 74 ? -5.611 2.829 -0.763 1.00 94.31 74 MET A C 1
ATOM 565 O O . MET A 1 74 ? -6.413 2.015 -0.314 1.00 94.31 74 MET A O 1
ATOM 569 N N . ALA A 1 75 ? -4.825 3.563 0.032 1.00 93.38 75 ALA A N 1
ATOM 570 C CA . ALA A 1 75 ? -4.865 3.453 1.491 1.00 93.38 75 ALA A CA 1
ATOM 571 C C . ALA A 1 75 ? -6.166 4.032 2.072 1.00 93.38 75 ALA A C 1
ATOM 573 O O . ALA A 1 75 ? -6.804 3.402 2.914 1.00 93.38 75 ALA A O 1
ATOM 574 N N . GLU A 1 76 ? -6.600 5.201 1.595 1.00 95.12 76 GLU A N 1
ATOM 575 C CA . GLU A 1 76 ? -7.835 5.842 2.060 1.00 95.12 76 GLU A CA 1
ATOM 576 C C . GLU A 1 76 ? -9.076 5.016 1.728 1.00 95.12 76 GLU A C 1
ATOM 578 O O . GLU A 1 76 ? -9.962 4.858 2.567 1.00 95.12 76 GLU A O 1
ATOM 583 N N . ASN A 1 77 ? -9.153 4.465 0.518 1.00 95.06 77 ASN A N 1
ATOM 584 C CA . ASN A 1 77 ? -10.313 3.689 0.094 1.00 95.06 77 ASN A CA 1
ATOM 585 C C . ASN A 1 77 ? -10.463 2.386 0.885 1.00 95.06 77 ASN A C 1
ATOM 587 O O . ASN A 1 77 ? -11.591 1.972 1.159 1.00 95.06 77 ASN A O 1
ATOM 591 N N . VAL A 1 78 ? -9.357 1.777 1.326 1.00 91.31 78 VAL A N 1
ATOM 592 C CA . VAL A 1 78 ? -9.408 0.634 2.250 1.00 91.31 78 VAL A CA 1
ATOM 593 C C . VAL A 1 78 ? -10.081 1.032 3.564 1.00 91.31 78 VAL A C 1
ATOM 595 O O . VAL A 1 78 ? -10.981 0.326 4.006 1.00 91.31 78 VAL A O 1
ATOM 598 N N . LEU A 1 79 ? -9.724 2.180 4.151 1.00 88.56 79 LEU A N 1
ATOM 599 C CA . LEU A 1 79 ? -10.349 2.656 5.395 1.00 88.56 79 LEU A CA 1
ATOM 600 C C . LEU A 1 79 ? -11.819 3.058 5.228 1.00 88.56 79 LEU A C 1
ATOM 602 O O . LEU A 1 79 ? -12.602 2.937 6.169 1.00 88.56 79 LEU A O 1
ATOM 606 N N . LYS A 1 80 ? -12.203 3.538 4.041 1.00 91.31 80 LYS A N 1
ATOM 607 C CA . LYS A 1 80 ? -13.613 3.807 3.712 1.00 91.31 80 LYS A CA 1
ATOM 608 C C . LYS A 1 80 ? -14.428 2.519 3.596 1.00 91.31 80 LYS A C 1
ATOM 610 O O . LYS A 1 80 ? -15.609 2.531 3.905 1.00 91.31 80 LYS A O 1
ATOM 615 N N . THR A 1 81 ? -13.802 1.438 3.132 1.00 89.81 81 THR A N 1
ATOM 616 C CA . THR A 1 81 ? -14.471 0.151 2.886 1.00 89.81 81 THR A CA 1
ATOM 617 C C . THR A 1 81 ? -14.545 -0.713 4.145 1.00 89.81 81 THR A C 1
ATOM 619 O O . THR A 1 81 ? -15.509 -1.447 4.327 1.00 89.81 81 THR A O 1
ATOM 622 N N . LEU A 1 82 ? -13.521 -0.657 4.999 1.00 86.19 82 LEU A N 1
ATOM 623 C CA . LEU A 1 82 ? -13.410 -1.474 6.205 1.00 86.19 82 LEU A CA 1
ATOM 624 C C . LEU A 1 82 ? -13.587 -0.592 7.437 1.00 86.19 82 LEU A C 1
ATOM 626 O O . LEU A 1 82 ? -12.713 0.219 7.733 1.00 86.19 82 LEU A O 1
ATOM 630 N N . GLU A 1 83 ? -14.700 -0.744 8.151 1.00 82.62 83 GLU A N 1
ATOM 631 C CA . GLU A 1 83 ? -15.023 0.075 9.329 1.00 82.62 83 GLU A CA 1
ATOM 632 C C . GLU A 1 83 ? -14.105 -0.233 10.522 1.00 82.62 83 GLU A C 1
ATOM 634 O O . GLU A 1 83 ? -13.624 0.693 11.171 1.00 82.62 83 GLU A O 1
ATOM 639 N N . ASP A 1 84 ? -13.756 -1.507 10.722 1.00 81.06 84 ASP A N 1
ATOM 640 C CA . ASP A 1 84 ? -12.950 -1.997 11.855 1.00 81.06 84 ASP A CA 1
ATOM 641 C C . ASP A 1 84 ? -11.429 -1.804 11.688 1.00 81.06 84 ASP A C 1
ATOM 643 O O . ASP A 1 84 ? -10.627 -2.392 12.414 1.00 81.06 84 ASP A O 1
ATOM 647 N N . VAL A 1 85 ? -10.996 -1.023 10.693 1.00 84.19 85 VAL A N 1
ATOM 648 C CA . VAL A 1 85 ? -9.573 -0.771 10.421 1.00 84.19 85 VAL A CA 1
ATOM 649 C C . VAL A 1 85 ? -9.236 0.684 10.717 1.00 84.19 85 VAL A C 1
ATOM 651 O O . VAL A 1 85 ? -9.826 1.591 10.137 1.00 84.19 85 VAL A O 1
ATOM 654 N N . ASP A 1 86 ? -8.248 0.930 11.574 1.00 84.44 86 ASP A N 1
ATOM 655 C CA . ASP A 1 86 ? -7.834 2.294 11.936 1.00 84.44 86 ASP A CA 1
ATOM 656 C C . ASP A 1 86 ? -6.688 2.840 11.083 1.00 84.44 86 ASP A C 1
ATOM 658 O O . ASP A 1 86 ? -6.572 4.054 10.888 1.00 84.44 86 ASP A O 1
ATOM 662 N N . ILE A 1 87 ? -5.827 1.949 10.588 1.00 89.12 87 ILE A N 1
ATOM 663 C CA . ILE A 1 87 ? -4.617 2.284 9.836 1.00 89.12 87 ILE A CA 1
ATOM 664 C C . ILE A 1 87 ?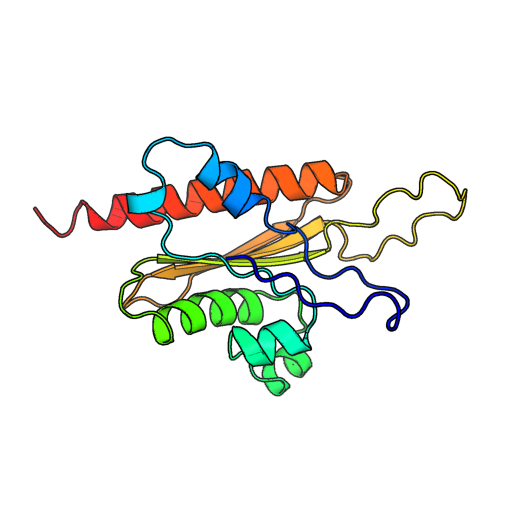 -4.529 1.369 8.614 1.00 89.12 87 ILE A C 1
ATOM 666 O O . ILE A 1 87 ? -4.634 0.149 8.731 1.00 89.12 87 ILE A O 1
ATOM 670 N N . ALA A 1 88 ? -4.294 1.954 7.443 1.00 91.25 88 ALA A N 1
ATOM 671 C CA . ALA A 1 88 ? -4.061 1.224 6.203 1.00 91.25 88 ALA A CA 1
ATOM 672 C C . ALA A 1 88 ? -2.745 1.665 5.566 1.00 91.25 88 ALA A C 1
ATOM 674 O O . ALA A 1 88 ? -2.425 2.853 5.528 1.00 91.25 88 ALA A O 1
ATOM 675 N N . VAL A 1 89 ? -2.007 0.696 5.023 1.00 93.50 89 VAL A N 1
ATOM 676 C CA . VAL A 1 89 ? -0.827 0.943 4.194 1.00 93.50 89 VAL A CA 1
ATOM 677 C C . VAL A 1 89 ? -1.058 0.388 2.793 1.00 93.50 89 VAL A C 1
ATOM 679 O O . VAL A 1 89 ? -1.569 -0.721 2.624 1.00 93.50 89 VAL A O 1
ATOM 682 N N . SER A 1 90 ? -0.679 1.156 1.782 1.00 93.56 90 SER A N 1
ATOM 683 C CA . SER A 1 90 ? -0.745 0.794 0.368 1.00 93.56 90 SER A CA 1
ATOM 684 C C . SER A 1 90 ? 0.625 0.972 -0.273 1.00 93.56 90 SER A C 1
ATOM 686 O O . SER A 1 90 ? 1.445 1.765 0.189 1.00 93.56 90 SER A O 1
ATOM 688 N N . ILE A 1 91 ? 0.904 0.192 -1.316 1.00 92.88 91 ILE A N 1
ATOM 689 C CA . ILE A 1 91 ? 2.219 0.168 -1.956 1.00 92.88 91 ILE A CA 1
ATOM 690 C C . ILE A 1 91 ? 2.021 -0.020 -3.458 1.00 92.88 91 ILE A C 1
ATOM 692 O O . ILE A 1 91 ? 1.380 -0.985 -3.884 1.00 92.88 91 ILE A O 1
ATOM 696 N N . THR A 1 92 ? 2.593 0.879 -4.257 1.00 89.38 92 THR A N 1
ATOM 697 C CA . THR A 1 92 ? 2.627 0.787 -5.722 1.00 89.38 92 THR A CA 1
ATOM 698 C C . THR A 1 92 ? 3.995 1.211 -6.248 1.00 89.38 92 THR A C 1
ATOM 700 O O . THR A 1 92 ? 4.639 2.078 -5.667 1.00 89.38 92 THR A O 1
ATOM 703 N N . GLY A 1 93 ? 4.472 0.574 -7.314 1.00 88.56 93 GLY A N 1
ATOM 704 C CA . GLY A 1 93 ? 5.776 0.879 -7.899 1.00 88.56 93 GLY A CA 1
ATOM 705 C C . GLY A 1 93 ? 6.328 -0.221 -8.792 1.00 88.56 93 GLY A C 1
ATOM 706 O O . GLY A 1 93 ? 5.655 -1.227 -9.048 1.00 88.56 93 GLY A O 1
ATOM 707 N N . ILE A 1 94 ? 7.580 -0.042 -9.209 1.00 83.06 94 ILE A N 1
ATOM 708 C CA . ILE A 1 94 ? 8.305 -0.964 -10.084 1.00 83.06 94 ILE A CA 1
ATOM 709 C C . ILE A 1 94 ? 9.547 -1.470 -9.350 1.00 83.06 94 ILE A C 1
ATOM 711 O O . ILE A 1 94 ? 10.514 -0.754 -9.135 1.00 83.06 94 ILE A O 1
ATOM 715 N N . ALA A 1 95 ? 9.544 -2.751 -8.981 1.00 73.62 95 ALA A N 1
ATOM 716 C CA . ALA A 1 95 ? 10.672 -3.380 -8.287 1.00 73.62 95 ALA A CA 1
ATOM 717 C C . ALA A 1 95 ? 11.843 -3.739 -9.223 1.00 73.62 95 ALA A C 1
ATOM 719 O O . ALA A 1 95 ? 12.879 -4.193 -8.756 1.00 73.62 95 ALA A O 1
ATOM 720 N N . GLY A 1 96 ? 11.646 -3.635 -10.539 1.00 68.06 96 GLY A N 1
ATOM 721 C CA . GLY A 1 96 ? 12.560 -4.154 -11.555 1.00 68.06 96 GLY A CA 1
ATOM 722 C C . GLY A 1 96 ? 12.232 -5.575 -12.020 1.00 68.06 96 GLY A C 1
ATOM 723 O O . GLY A 1 96 ? 11.410 -6.298 -11.430 1.00 68.06 96 GLY A O 1
ATOM 724 N N . ALA A 1 97 ? 12.858 -5.963 -13.132 1.00 61.66 97 ALA A N 1
ATOM 725 C CA . ALA A 1 97 ? 12.684 -7.275 -13.741 1.00 61.66 97 ALA A CA 1
ATOM 726 C C . ALA A 1 97 ? 13.218 -8.386 -12.824 1.00 61.66 97 ALA A C 1
ATOM 728 O O . ALA A 1 97 ? 14.268 -8.262 -12.193 1.00 61.66 97 ALA A O 1
ATOM 729 N N . THR A 1 98 ? 12.499 -9.505 -12.760 1.00 54.81 98 THR A N 1
ATOM 730 C CA . THR A 1 98 ? 13.064 -10.752 -12.242 1.00 54.81 98 THR A CA 1
ATOM 731 C C . THR A 1 98 ? 14.127 -11.193 -13.243 1.00 54.81 98 THR A C 1
ATOM 733 O O . THR A 1 98 ? 13.800 -11.344 -14.419 1.00 54.81 98 THR A O 1
ATOM 736 N N . ALA A 1 99 ? 15.380 -11.378 -12.819 1.00 47.91 99 ALA A N 1
ATOM 737 C CA . ALA A 1 99 ? 16.400 -11.934 -13.705 1.00 47.91 99 ALA A CA 1
ATOM 738 C C . ALA A 1 99 ? 15.871 -13.252 -14.297 1.00 47.91 99 ALA A C 1
ATOM 740 O O . ALA A 1 99 ? 15.512 -14.174 -13.560 1.00 47.91 99 ALA A O 1
ATOM 741 N N . HIS A 1 100 ? 15.740 -13.322 -15.621 1.00 42.97 100 HIS A N 1
ATOM 742 C CA . HIS A 1 100 ? 15.324 -14.551 -16.280 1.00 42.97 100 HIS A CA 1
ATOM 743 C C . HIS A 1 100 ? 16.446 -15.578 -16.116 1.00 42.97 100 HIS A C 1
ATOM 745 O O . HIS A 1 100 ? 17.560 -15.351 -16.580 1.00 42.97 100 HIS A O 1
ATOM 751 N N . PHE A 1 101 ? 16.153 -16.726 -15.498 1.00 40.38 101 PHE A N 1
ATOM 752 C CA . PHE A 1 101 ? 17.110 -17.831 -15.342 1.00 40.38 101 PHE A CA 1
ATOM 753 C C . PHE A 1 101 ? 17.624 -18.399 -16.683 1.00 40.38 101 PHE A C 1
ATOM 755 O O . PHE A 1 101 ? 18.535 -19.220 -16.681 1.00 40.38 101 PHE A O 1
ATOM 762 N N . THR A 1 102 ? 17.048 -18.000 -17.824 1.00 43.88 102 THR A N 1
ATOM 763 C CA . THR A 1 102 ? 17.233 -18.691 -19.109 1.00 43.88 102 THR A CA 1
ATOM 764 C C . THR A 1 102 ? 17.515 -17.805 -20.324 1.00 43.88 102 THR A C 1
ATOM 766 O O . THR A 1 102 ? 17.657 -18.348 -21.416 1.00 43.88 102 THR A O 1
ATOM 769 N N . SER A 1 103 ? 17.641 -16.479 -20.211 1.00 43.75 103 SER A N 1
ATOM 770 C CA . SER A 1 103 ? 17.887 -15.652 -21.406 1.00 43.75 103 SER A CA 1
ATOM 771 C C . SER A 1 103 ? 18.803 -14.464 -21.147 1.00 43.75 103 SER A C 1
ATOM 773 O O . SER A 1 103 ? 18.458 -13.570 -20.381 1.00 43.75 103 SER A O 1
ATOM 775 N N . GLN A 1 104 ? 19.917 -14.427 -21.884 1.00 43.03 104 GLN A N 1
ATOM 776 C CA . GLN A 1 104 ? 20.892 -13.330 -21.998 1.00 43.03 104 GLN A CA 1
ATOM 777 C C . GLN A 1 104 ? 20.327 -12.052 -22.658 1.00 43.03 104 GLN A C 1
ATOM 779 O O . GLN A 1 104 ? 21.086 -11.229 -23.164 1.00 43.03 104 GLN A O 1
ATOM 784 N N . ALA A 1 105 ? 19.004 -11.875 -22.700 1.00 44.62 105 ALA A N 1
ATOM 785 C CA . ALA A 1 105 ? 18.442 -10.601 -23.119 1.00 44.62 105 ALA A CA 1
ATOM 786 C C . ALA A 1 105 ? 18.763 -9.576 -22.019 1.00 44.62 105 ALA A C 1
ATOM 788 O O . ALA A 1 105 ? 18.478 -9.865 -20.851 1.00 44.62 105 ALA A O 1
ATOM 789 N N . PRO A 1 106 ? 19.362 -8.413 -22.341 1.00 45.62 106 PRO A N 1
ATOM 790 C CA . PRO A 1 106 ? 19.534 -7.369 -21.346 1.00 45.62 106 PRO A CA 1
ATOM 791 C C . PRO A 1 106 ? 18.155 -7.066 -20.768 1.00 45.62 106 PRO A C 1
ATOM 793 O O . PRO A 1 106 ? 17.195 -6.881 -21.520 1.00 45.62 106 PRO A O 1
ATOM 796 N N . ALA A 1 107 ? 18.041 -7.082 -19.438 1.00 54.28 107 ALA A N 1
ATOM 797 C CA . ALA A 1 107 ? 16.840 -6.595 -18.787 1.00 54.28 107 ALA A CA 1
ATOM 798 C C . ALA A 1 107 ? 16.623 -5.177 -19.318 1.00 54.28 107 ALA A C 1
ATOM 800 O O . ALA A 1 107 ? 17.455 -4.304 -19.078 1.00 54.28 107 ALA A O 1
ATOM 801 N N . VAL A 1 108 ? 15.568 -4.966 -20.109 1.00 48.78 108 VAL A N 1
ATOM 802 C CA . VAL A 1 108 ? 15.147 -3.614 -20.465 1.00 48.78 108 VAL A CA 1
ATOM 803 C C . VAL A 1 108 ? 14.802 -2.966 -19.133 1.00 48.78 108 VAL A C 1
ATOM 805 O O . VAL A 1 108 ? 13.797 -3.316 -18.513 1.00 48.78 108 VAL A O 1
ATOM 808 N N . MET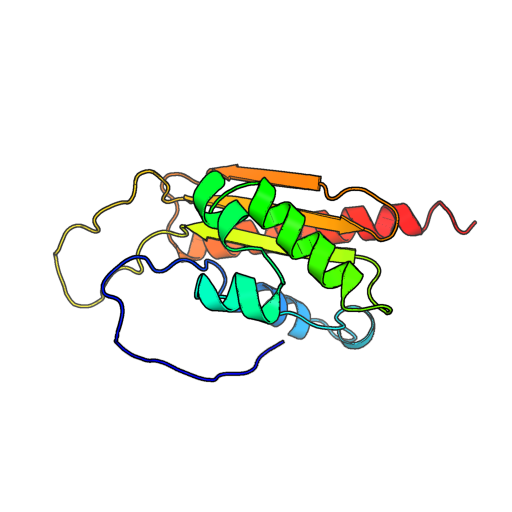 A 1 109 ? 15.714 -2.135 -18.629 1.00 54.53 109 MET A N 1
ATOM 809 C CA . MET A 1 109 ? 15.511 -1.432 -17.376 1.00 54.53 109 MET A CA 1
ATOM 810 C C . MET A 1 109 ? 14.586 -0.269 -17.683 1.00 54.53 109 MET A C 1
ATOM 812 O O . MET A 1 109 ? 14.959 0.672 -18.380 1.00 54.53 109 MET A O 1
ATOM 816 N N . ASP A 1 110 ? 13.353 -0.393 -17.208 1.00 62.00 110 ASP A N 1
ATOM 817 C CA . ASP A 1 110 ? 12.433 0.728 -17.117 1.00 62.00 110 ASP A CA 1
ATOM 818 C C . ASP A 1 110 ? 13.123 1.843 -16.304 1.00 62.00 110 ASP A C 1
ATOM 820 O O . ASP A 1 110 ? 13.671 1.520 -15.242 1.00 62.00 110 ASP A O 1
ATOM 824 N N . PRO A 1 111 ? 13.154 3.107 -16.772 1.00 64.50 111 PRO A N 1
ATOM 825 C CA . PRO A 1 111 ? 13.754 4.213 -16.024 1.00 64.50 111 PRO A CA 1
ATOM 826 C C . PRO A 1 111 ? 13.133 4.410 -14.633 1.00 64.50 111 PRO A C 1
ATOM 828 O O . PRO A 1 111 ? 13.789 4.970 -13.764 1.00 64.50 111 PRO A O 1
ATOM 831 N N . GLU A 1 112 ? 11.915 3.919 -14.394 1.00 67.06 112 GLU A N 1
ATOM 832 C CA . GLU A 1 112 ? 11.253 3.950 -13.084 1.00 67.06 112 GLU A CA 1
ATOM 833 C C . GLU A 1 112 ? 11.553 2.706 -12.222 1.00 67.06 112 GLU A C 1
ATOM 835 O O . GLU A 1 112 ? 10.952 2.499 -11.164 1.00 67.06 112 GLU A O 1
ATOM 840 N N . THR A 1 113 ? 12.487 1.846 -12.641 1.00 80.19 113 THR A N 1
ATOM 841 C CA . THR A 1 113 ? 12.922 0.692 -11.844 1.00 80.19 113 THR A CA 1
ATOM 842 C C . THR A 1 113 ? 13.518 1.143 -10.513 1.00 80.19 113 THR A C 1
ATOM 844 O O . THR A 1 113 ? 14.540 1.816 -10.483 1.00 80.19 113 THR A O 1
ATOM 847 N N . GLY A 1 114 ? 12.917 0.695 -9.410 1.00 80.56 114 GLY A N 1
ATOM 848 C CA . GLY A 1 114 ? 13.306 1.072 -8.051 1.00 80.56 114 GLY A CA 1
ATOM 849 C C . GLY A 1 114 ? 12.401 2.140 -7.435 1.00 80.56 114 GLY A C 1
ATOM 850 O O . GLY A 1 114 ? 12.441 2.319 -6.216 1.00 80.56 114 GLY A O 1
ATOM 851 N N . VAL A 1 115 ? 11.535 2.784 -8.229 1.00 89.31 115 VAL A N 1
ATOM 852 C CA . VAL A 1 115 ? 10.591 3.797 -7.747 1.00 89.31 115 VAL A CA 1
ATOM 853 C C . VAL A 1 115 ? 9.385 3.133 -7.092 1.00 89.31 115 VAL A C 1
ATOM 855 O O . VAL A 1 115 ? 8.685 2.299 -7.682 1.00 89.31 115 VAL A O 1
ATOM 858 N N . VAL A 1 116 ? 9.122 3.521 -5.844 1.00 91.00 116 VAL A N 1
ATOM 859 C CA . VAL A 1 116 ? 8.016 3.005 -5.034 1.00 91.00 116 VAL A CA 1
ATOM 860 C C . VAL A 1 116 ? 7.329 4.128 -4.277 1.00 91.00 116 VAL A C 1
ATOM 862 O O . VAL A 1 116 ? 7.972 4.936 -3.612 1.00 91.00 116 VAL A O 1
ATOM 865 N N . HIS A 1 117 ? 6.003 4.114 -4.297 1.00 92.62 117 HIS A N 1
ATOM 866 C CA . HIS A 1 117 ? 5.160 4.964 -3.472 1.00 92.62 117 HIS A CA 1
ATOM 867 C C . HIS A 1 117 ? 4.462 4.128 -2.401 1.00 92.62 117 HIS A C 1
ATOM 869 O O . HIS A 1 117 ? 3.842 3.099 -2.691 1.00 92.62 117 HIS A O 1
ATOM 875 N N . ILE A 1 118 ? 4.558 4.585 -1.154 1.00 94.56 118 ILE A N 1
ATOM 876 C CA . ILE A 1 118 ? 3.873 4.005 0.002 1.00 94.56 118 ILE A CA 1
ATOM 877 C C . ILE A 1 118 ? 2.835 5.012 0.494 1.00 94.56 118 ILE A C 1
ATOM 879 O O . ILE A 1 118 ? 3.192 6.131 0.855 1.00 94.56 118 ILE A O 1
ATOM 883 N N . GLY A 1 119 ? 1.563 4.626 0.512 1.00 94.69 119 GLY A N 1
ATOM 884 C CA . GLY A 1 119 ? 0.483 5.404 1.112 1.00 94.69 119 GLY A CA 1
ATOM 885 C C . GLY A 1 119 ? 0.200 4.907 2.524 1.00 94.69 119 GLY A C 1
ATOM 886 O O . GLY A 1 119 ? 0.142 3.703 2.758 1.00 94.69 119 GLY A O 1
ATOM 887 N N . LEU A 1 120 ? 0.019 5.823 3.468 1.00 94.56 120 LEU A N 1
ATOM 888 C CA . LEU A 1 120 ? -0.345 5.547 4.853 1.00 94.56 120 LEU A CA 1
ATOM 889 C C . LEU A 1 120 ? -1.576 6.378 5.202 1.00 94.56 120 LEU A C 1
ATOM 891 O O . LEU A 1 120 ? -1.500 7.603 5.300 1.00 94.56 120 LEU A O 1
ATOM 895 N N . ALA A 1 121 ? -2.701 5.711 5.416 1.00 91.50 121 ALA A N 1
ATOM 896 C CA . ALA A 1 121 ? -3.932 6.342 5.859 1.00 91.50 121 ALA A CA 1
ATOM 897 C C . ALA A 1 121 ? -4.206 5.978 7.318 1.00 91.50 121 ALA A C 1
ATOM 899 O O . ALA A 1 121 ? -3.993 4.840 7.740 1.00 91.50 121 ALA A O 1
ATOM 900 N N . LYS A 1 122 ? -4.716 6.951 8.071 1.00 88.06 122 LYS A N 1
ATOM 901 C CA . LYS A 1 122 ? -5.236 6.777 9.427 1.00 88.06 122 LYS A CA 1
ATOM 902 C C . LYS A 1 122 ? -6.643 7.352 9.464 1.00 88.06 122 LYS A C 1
ATOM 904 O O . LYS A 1 122 ? -6.874 8.428 8.908 1.00 88.06 122 LYS A O 1
ATOM 909 N N . ARG A 1 123 ? -7.581 6.652 10.100 1.00 83.81 123 ARG A N 1
ATOM 910 C CA . ARG A 1 123 ? -8.980 7.090 10.175 1.00 83.81 123 ARG A CA 1
ATOM 911 C C . ARG A 1 123 ? -9.066 8.506 10.755 1.00 83.81 123 ARG A C 1
ATOM 913 O O . ARG A 1 123 ? -8.394 8.835 11.730 1.00 83.81 123 ARG A O 1
ATOM 920 N N . GLY A 1 124 ? -9.863 9.358 10.109 1.00 87.81 124 GLY A N 1
ATOM 921 C CA . GLY A 1 124 ? -10.025 10.765 10.493 1.00 87.81 124 GLY A CA 1
ATOM 922 C C . GLY A 1 124 ? -8.864 11.689 10.102 1.00 87.81 124 GLY A C 1
ATOM 923 O O . GLY A 1 124 ? -8.871 12.854 10.481 1.00 87.81 124 GLY A O 1
ATOM 924 N N . SER A 1 125 ? -7.866 11.208 9.356 1.00 89.94 125 SER A N 1
ATOM 925 C CA . SER A 1 125 ? -6.750 12.013 8.846 1.00 89.94 125 SER A CA 1
ATOM 926 C C . SER A 1 125 ? -6.578 11.820 7.341 1.00 89.94 125 SER A C 1
ATOM 928 O O . SER A 1 125 ? -6.906 10.766 6.798 1.00 89.94 125 SER A O 1
ATOM 930 N N . LYS A 1 126 ? -6.033 12.834 6.663 1.00 92.81 126 LYS A N 1
ATOM 931 C CA . LYS A 1 126 ? -5.619 12.705 5.260 1.00 92.81 126 LYS A CA 1
ATOM 932 C C . LYS A 1 126 ? -4.469 11.700 5.152 1.00 92.81 126 LYS A C 1
ATOM 934 O O . LYS A 1 126 ? -3.606 11.674 6.035 1.00 92.81 126 LYS A O 1
ATOM 939 N N . ALA A 1 127 ? -4.436 10.897 4.087 1.00 93.38 127 ALA A N 1
ATOM 940 C CA . ALA A 1 127 ? -3.313 9.996 3.872 1.00 93.38 127 ALA A CA 1
ATOM 941 C C . ALA A 1 127 ? -1.996 10.754 3.662 1.00 93.38 127 ALA A C 1
ATOM 943 O O . ALA A 1 127 ? -1.945 11.825 3.053 1.00 93.38 127 ALA A O 1
ATOM 944 N N . GLN A 1 128 ? -0.925 10.154 4.168 1.00 96.94 128 GLN A N 1
ATOM 945 C CA . GLN A 1 128 ? 0.453 10.548 3.912 1.00 96.94 128 GLN A CA 1
ATOM 946 C C . GLN A 1 128 ? 1.040 9.630 2.846 1.00 96.94 128 GLN A C 1
ATOM 948 O O . GLN A 1 128 ? 0.733 8.438 2.806 1.00 96.94 128 GLN A O 1
ATOM 953 N N . THR A 1 129 ? 1.897 10.175 1.996 1.00 97.25 129 THR A N 1
ATOM 954 C CA . THR A 1 129 ? 2.528 9.446 0.897 1.00 97.25 129 THR A CA 1
ATOM 955 C C . THR A 1 129 ? 4.039 9.585 0.992 1.00 97.25 129 THR A C 1
ATOM 957 O O . THR A 1 129 ? 4.571 10.633 1.354 1.00 97.25 129 THR A O 1
ATOM 960 N N . PHE A 1 130 ? 4.745 8.498 0.694 1.00 96.25 130 PHE A N 1
ATOM 961 C CA . PHE A 1 130 ? 6.198 8.429 0.773 1.00 96.25 130 PHE A CA 1
ATOM 962 C C . PHE A 1 130 ? 6.730 7.862 -0.534 1.00 96.25 130 PHE A C 1
ATOM 964 O O . PHE A 1 130 ? 6.512 6.686 -0.835 1.00 96.25 130 PHE A O 1
ATOM 971 N N . ARG A 1 131 ? 7.419 8.703 -1.307 1.00 95.38 131 ARG A N 1
ATOM 972 C CA . ARG A 1 131 ? 8.180 8.265 -2.475 1.00 95.38 131 ARG A CA 1
ATOM 973 C C . ARG A 1 131 ? 9.549 7.769 -2.029 1.00 95.38 131 ARG A C 1
ATOM 975 O O . ARG A 1 131 ? 10.239 8.429 -1.252 1.00 95.38 131 ARG A O 1
ATOM 982 N N . HIS A 1 132 ? 9.939 6.622 -2.556 1.00 93.81 132 HIS A N 1
ATOM 983 C CA . HIS A 1 132 ? 11.254 6.037 -2.390 1.00 93.81 132 HIS A CA 1
ATOM 984 C C . HIS A 1 132 ? 11.841 5.701 -3.746 1.00 93.81 132 HIS A C 1
ATOM 986 O O . HIS A 1 132 ? 11.136 5.205 -4.624 1.00 93.81 132 HIS A O 1
ATOM 992 N N . ASP A 1 133 ? 13.131 5.978 -3.871 1.00 92.75 133 ASP A N 1
ATOM 993 C CA . ASP A 1 133 ? 13.914 5.657 -5.046 1.00 92.75 133 ASP A CA 1
ATOM 994 C C . ASP A 1 133 ? 15.067 4.753 -4.619 1.00 92.75 133 ASP A C 1
ATOM 996 O O . ASP A 1 133 ? 15.899 5.133 -3.789 1.00 92.75 133 ASP A O 1
ATOM 1000 N N . TRP A 1 134 ? 15.048 3.518 -5.106 1.00 87.94 134 TRP A N 1
ATOM 1001 C CA . TRP A 1 134 ? 16.082 2.522 -4.855 1.00 87.94 134 TRP A CA 1
ATOM 1002 C C . TRP A 1 134 ? 16.708 2.096 -6.171 1.00 87.94 134 TRP A C 1
ATOM 1004 O O . TRP A 1 134 ? 16.592 0.946 -6.604 1.00 87.94 134 TRP A O 1
ATOM 1014 N N . GLU A 1 135 ? 17.376 3.057 -6.797 1.00 78.69 135 GLU A N 1
ATOM 1015 C CA . GLU A 1 135 ? 18.186 2.824 -7.980 1.00 78.69 135 GLU A CA 1
ATOM 1016 C C . GLU A 1 135 ? 19.213 1.709 -7.712 1.00 78.69 135 GLU A C 1
ATOM 1018 O O . GLU A 1 135 ? 19.774 1.580 -6.620 1.00 78.69 135 GLU A O 1
ATOM 1023 N N . HIS A 1 136 ? 19.454 0.879 -8.727 1.00 79.62 136 HIS A N 1
ATOM 1024 C CA . HIS A 1 136 ? 20.467 -0.187 -8.732 1.00 79.62 136 HIS A CA 1
ATOM 1025 C C . HIS A 1 136 ? 20.259 -1.362 -7.763 1.00 79.62 136 HIS A C 1
ATOM 1027 O O . HIS A 1 136 ? 21.075 -2.285 -7.764 1.00 79.62 136 HIS A O 1
ATOM 1033 N N . LEU A 1 137 ? 19.180 -1.385 -6.978 1.00 82.88 137 LEU A N 1
ATOM 1034 C CA . LEU A 1 137 ? 18.841 -2.558 -6.176 1.00 82.88 137 LEU A CA 1
ATOM 1035 C C . LEU A 1 137 ? 18.206 -3.654 -7.034 1.00 82.88 137 LEU A C 1
ATOM 1037 O O . LEU A 1 137 ? 17.465 -3.404 -7.987 1.00 82.88 137 LEU A O 1
ATOM 1041 N N . THR A 1 138 ? 18.458 -4.906 -6.660 1.00 84.06 138 THR A N 1
ATOM 1042 C CA . THR A 1 138 ? 17.728 -6.037 -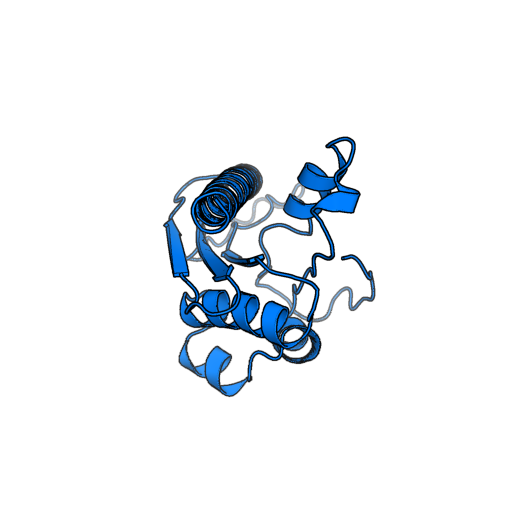7.230 1.00 84.06 138 THR A CA 1
ATOM 1043 C C . THR A 1 138 ? 16.264 -6.006 -6.795 1.00 84.06 138 THR A C 1
ATOM 1045 O O . THR A 1 138 ? 15.908 -5.476 -5.739 1.00 84.06 138 THR A O 1
ATOM 1048 N N . ARG A 1 139 ? 15.397 -6.684 -7.556 1.00 83.94 139 ARG A N 1
ATOM 1049 C CA . ARG A 1 139 ? 13.976 -6.838 -7.214 1.00 83.94 139 ARG A CA 1
ATOM 1050 C C . ARG A 1 139 ? 13.745 -7.286 -5.770 1.00 83.94 139 ARG A C 1
ATOM 1052 O O . ARG A 1 139 ? 12.864 -6.755 -5.096 1.00 83.94 139 ARG A O 1
ATOM 1059 N N . PHE A 1 140 ? 14.519 -8.264 -5.305 1.00 84.31 140 PHE A N 1
ATOM 1060 C CA . PHE A 1 140 ? 14.389 -8.794 -3.949 1.00 84.31 140 PHE A CA 1
ATOM 1061 C C . PHE A 1 140 ? 14.819 -7.775 -2.884 1.00 84.31 140 PHE A C 1
ATOM 1063 O O . PHE A 1 140 ? 14.176 -7.654 -1.842 1.00 84.31 140 PHE A O 1
ATOM 1070 N N . GLU A 1 141 ? 15.869 -7.001 -3.151 1.00 87.81 141 GLU A N 1
ATOM 1071 C CA . GLU A 1 141 ? 16.331 -5.942 -2.251 1.00 87.81 141 GLU A CA 1
ATOM 1072 C C . GLU A 1 141 ? 15.324 -4.795 -2.161 1.00 87.81 141 GLU A C 1
ATOM 1074 O O . GLU A 1 141 ? 15.003 -4.374 -1.049 1.00 87.81 141 GLU A O 1
ATOM 1079 N N . VAL A 1 142 ? 14.742 -4.365 -3.289 1.00 87.00 142 VAL A N 1
ATOM 1080 C CA . VAL A 1 142 ? 13.648 -3.377 -3.298 1.00 87.00 142 VAL A CA 1
ATOM 1081 C C . VAL A 1 142 ? 12.466 -3.895 -2.481 1.00 87.00 142 VAL A C 1
ATOM 1083 O O . VAL A 1 142 ? 11.977 -3.209 -1.588 1.00 87.00 142 VAL A O 1
ATOM 1086 N N . GLN A 1 143 ? 12.027 -5.136 -2.714 1.00 86.25 143 GLN A N 1
ATOM 1087 C CA . GLN A 1 143 ? 10.934 -5.749 -1.951 1.00 86.25 143 GLN A CA 1
ATOM 1088 C C . GLN A 1 143 ? 11.206 -5.745 -0.441 1.00 86.25 143 GLN A C 1
ATOM 1090 O O . GLN A 1 143 ? 10.333 -5.366 0.344 1.00 86.25 143 GLN A O 1
ATOM 1095 N N . LYS A 1 144 ? 12.415 -6.133 -0.025 1.00 90.31 144 LYS A N 1
ATOM 1096 C CA . LYS A 1 144 ? 12.820 -6.136 1.384 1.00 90.31 144 LYS A CA 1
ATOM 1097 C C . LYS A 1 144 ? 12.817 -4.724 1.976 1.00 90.31 144 LYS A C 1
ATOM 1099 O O . LYS A 1 144 ? 12.245 -4.530 3.050 1.00 90.31 144 LYS A O 1
ATOM 1104 N N . ALA A 1 145 ? 13.408 -3.753 1.280 1.00 92.06 145 ALA A N 1
ATOM 1105 C CA . ALA A 1 145 ? 13.476 -2.361 1.723 1.00 92.06 145 ALA A CA 1
ATOM 1106 C C . ALA A 1 145 ? 12.075 -1.757 1.901 1.00 92.06 145 ALA A C 1
ATOM 1108 O O . ALA A 1 145 ? 11.778 -1.137 2.925 1.00 92.06 145 ALA A O 1
ATOM 1109 N N . VAL A 1 146 ? 11.177 -2.025 0.952 1.00 90.94 146 VAL A N 1
ATOM 1110 C CA . VAL A 1 146 ? 9.776 -1.600 1.004 1.00 90.94 146 VAL A CA 1
ATOM 1111 C C . VAL A 1 146 ? 9.056 -2.185 2.219 1.00 90.94 146 VAL A C 1
ATOM 1113 O O . VAL A 1 146 ? 8.368 -1.450 2.925 1.00 90.94 146 VAL A O 1
ATOM 1116 N N . VAL A 1 147 ? 9.210 -3.486 2.494 1.00 91.00 147 VAL A N 1
ATOM 1117 C CA . VAL A 1 147 ? 8.582 -4.119 3.669 1.00 91.00 147 VAL A CA 1
ATOM 1118 C C . VAL A 1 147 ? 9.076 -3.487 4.961 1.00 91.00 147 VAL A C 1
ATOM 1120 O O . VAL A 1 147 ? 8.265 -3.124 5.812 1.00 91.00 147 VAL A O 1
ATOM 1123 N N . GLN A 1 148 ? 10.392 -3.317 5.102 1.00 92.56 148 GLN A N 1
ATOM 1124 C CA . GLN A 1 148 ? 10.980 -2.685 6.283 1.00 92.56 148 GLN A CA 1
ATOM 1125 C C . GLN A 1 148 ? 10.437 -1.268 6.481 1.00 92.56 148 GLN A C 1
ATOM 1127 O O . GLN A 1 148 ? 10.060 -0.897 7.595 1.00 92.56 148 GLN A O 1
ATOM 1132 N N . LYS A 1 149 ? 10.331 -0.492 5.397 1.00 94.00 149 LYS A N 1
ATOM 1133 C CA . LYS A 1 149 ? 9.798 0.867 5.456 1.00 94.00 149 LYS A CA 1
ATOM 1134 C C . LYS A 1 149 ? 8.320 0.893 5.839 1.00 94.00 149 LYS A C 1
ATOM 1136 O O . LYS A 1 149 ? 7.944 1.668 6.715 1.00 94.00 149 LYS A O 1
ATOM 1141 N N . ALA A 1 150 ? 7.503 0.034 5.235 1.00 90.44 150 ALA A N 1
ATOM 1142 C CA . ALA A 1 150 ? 6.077 -0.064 5.533 1.00 90.44 150 ALA A CA 1
ATOM 1143 C C . ALA A 1 150 ? 5.820 -0.438 7.002 1.00 90.44 150 ALA A C 1
ATOM 1145 O O . ALA A 1 150 ? 4.987 0.187 7.653 1.00 90.44 150 ALA A O 1
ATOM 1146 N N . ILE A 1 151 ? 6.576 -1.396 7.552 1.00 89.62 151 ILE A N 1
ATOM 1147 C CA . ILE A 1 151 ? 6.483 -1.777 8.971 1.00 89.62 151 ILE A CA 1
ATOM 1148 C C . ILE A 1 151 ? 6.854 -0.598 9.878 1.00 89.62 151 ILE A C 1
ATOM 1150 O O . ILE A 1 151 ? 6.129 -0.311 10.829 1.00 89.62 151 ILE A O 1
ATOM 1154 N N . GLY A 1 152 ? 7.941 0.119 9.574 1.00 89.56 152 GLY A N 1
ATOM 1155 C CA . GLY A 1 152 ? 8.344 1.295 10.350 1.00 89.56 152 GLY A CA 1
ATOM 1156 C C . GLY A 1 152 ? 7.282 2.398 10.352 1.00 89.56 152 GLY A C 1
ATOM 1157 O O . GLY A 1 152 ? 6.978 2.964 11.400 1.00 89.56 152 GLY A O 1
ATOM 1158 N N . LEU A 1 153 ? 6.666 2.667 9.198 1.00 88.50 153 LEU A N 1
ATOM 1159 C CA . LEU A 1 153 ? 5.576 3.638 9.071 1.00 88.50 153 LEU A CA 1
ATOM 1160 C C . LEU A 1 153 ? 4.335 3.226 9.876 1.00 88.50 153 LEU A C 1
ATOM 1162 O O . LEU A 1 153 ? 3.766 4.055 10.584 1.00 88.50 153 LEU A O 1
ATOM 1166 N N . LEU A 1 154 ? 3.948 1.948 9.823 1.00 86.88 154 LEU A N 1
ATOM 1167 C CA . LEU A 1 154 ? 2.841 1.414 10.622 1.00 86.88 154 LEU A CA 1
ATOM 1168 C C . LEU A 1 154 ? 3.113 1.527 12.129 1.00 86.88 154 LEU A C 1
ATOM 1170 O O . LEU A 1 154 ? 2.228 1.931 12.881 1.00 86.88 154 LEU A O 1
ATOM 1174 N N . ALA A 1 155 ? 4.337 1.231 12.572 1.00 83.56 155 ALA A N 1
ATOM 1175 C CA . ALA A 1 155 ? 4.720 1.341 13.979 1.00 83.56 155 ALA A CA 1
ATOM 1176 C C . ALA A 1 155 ? 4.641 2.791 14.493 1.00 83.56 155 ALA A C 1
ATOM 1178 O O . ALA A 1 155 ? 4.127 3.040 15.587 1.00 83.56 155 ALA A O 1
ATOM 1179 N N . LEU A 1 156 ? 5.095 3.760 13.692 1.00 83.88 156 LEU A N 1
ATOM 1180 C CA . LEU A 1 156 ? 4.977 5.187 14.013 1.00 83.88 156 LEU A CA 1
ATOM 1181 C C . LEU A 1 156 ? 3.509 5.636 14.076 1.00 83.88 156 LEU A C 1
ATOM 1183 O O . LEU A 1 156 ? 3.106 6.322 15.017 1.00 83.88 156 LEU A O 1
ATOM 1187 N N . ALA A 1 157 ? 2.694 5.206 13.111 1.00 79.00 157 ALA A N 1
ATOM 1188 C CA . ALA A 1 157 ? 1.270 5.522 13.067 1.00 79.00 157 ALA A CA 1
ATOM 1189 C C . ALA A 1 157 ? 0.513 4.978 14.290 1.00 79.00 157 ALA A C 1
ATOM 1191 O O . ALA A 1 157 ? -0.282 5.710 14.884 1.00 79.00 157 ALA A O 1
ATOM 1192 N N . ALA A 1 158 ? 0.807 3.745 14.710 1.00 76.50 158 ALA A N 1
ATOM 1193 C CA . ALA A 1 158 ? 0.204 3.122 15.888 1.00 76.50 158 ALA A CA 1
ATOM 1194 C C . ALA A 1 158 ? 0.640 3.808 17.196 1.00 76.50 158 ALA A C 1
ATOM 1196 O O . ALA A 1 158 ? -0.181 4.066 18.074 1.00 76.50 158 ALA A O 1
ATOM 1197 N N . SER A 1 159 ? 1.914 4.197 17.302 1.00 73.38 159 SER A N 1
ATOM 1198 C CA . SER A 1 159 ? 2.450 4.871 18.498 1.00 73.38 159 SER A CA 1
ATOM 1199 C C . SER A 1 159 ? 1.810 6.247 18.738 1.00 73.38 159 SER A C 1
ATOM 1201 O O . SER A 1 159 ? 1.639 6.665 19.880 1.00 73.38 159 SER A O 1
ATOM 1203 N N . SER A 1 160 ? 1.379 6.930 17.672 1.00 60.03 160 SER A N 1
ATOM 1204 C CA . SER A 1 160 ? 0.658 8.209 17.761 1.00 60.03 160 SER A CA 1
ATOM 1205 C C . SER A 1 160 ? -0.786 8.097 18.285 1.00 60.03 160 SER A C 1
ATOM 1207 O O . SER A 1 160 ? -1.382 9.112 18.634 1.00 60.03 160 SER A O 1
ATOM 1209 N N . GLN A 1 161 ? -1.389 6.899 18.319 1.00 52.72 161 GLN A N 1
ATOM 1210 C CA . GLN A 1 161 ? -2.721 6.684 18.914 1.00 52.72 161 GLN A CA 1
ATOM 1211 C C . GLN A 1 161 ? -2.659 6.509 20.433 1.00 52.72 161 GLN A C 1
ATOM 1213 O O . GLN A 1 161 ? -3.577 6.937 21.125 1.00 52.72 161 GLN A O 1
ATOM 1218 N N . ALA A 1 162 ? -1.564 5.954 20.959 1.00 48.41 162 ALA A N 1
ATOM 1219 C CA . ALA A 1 162 ? -1.411 5.702 22.391 1.00 48.41 162 ALA A CA 1
ATOM 1220 C C . ALA A 1 162 ? -1.366 6.989 23.244 1.00 48.41 162 ALA A C 1
ATOM 1222 O O . ALA A 1 162 ? -1.633 6.937 24.438 1.00 48.41 162 ALA A O 1
ATOM 1223 N N . GLN A 1 163 ? -1.062 8.146 22.643 1.00 39.25 163 GLN A N 1
ATOM 1224 C CA . GLN A 1 163 ? -0.962 9.433 23.347 1.00 39.25 163 GLN A CA 1
ATOM 1225 C C . GLN A 1 163 ? -2.277 10.229 23.427 1.00 39.25 163 GLN A C 1
ATOM 1227 O O . GLN A 1 163 ? -2.328 11.220 24.144 1.00 39.25 163 GLN A O 1
ATOM 1232 N N . LEU A 1 164 ? -3.333 9.823 22.712 1.00 43.19 164 LEU A N 1
ATOM 1233 C CA . LEU A 1 164 ? -4.632 10.523 22.691 1.00 43.19 164 LEU A CA 1
ATOM 1234 C C . LEU A 1 164 ? -5.702 9.845 23.567 1.00 43.19 164 LEU A C 1
ATOM 1236 O O . LEU A 1 164 ? -6.844 10.294 23.588 1.00 43.19 164 LEU A O 1
ATOM 1240 N N . GLY A 1 165 ? -5.342 8.761 24.262 1.00 38.59 165 GLY A N 1
ATOM 1241 C CA . GLY A 1 165 ? -6.229 7.982 25.132 1.00 38.59 165 GLY A CA 1
ATOM 1242 C C . GLY A 1 165 ? -5.783 7.907 26.597 1.00 38.59 165 GLY A C 1
ATOM 1243 O O . GLY A 1 165 ? -6.225 6.999 27.297 1.00 38.59 165 GLY A O 1
ATOM 1244 N N . CYS A 1 166 ? -4.900 8.809 27.040 1.00 35.84 166 CYS A N 1
ATOM 1245 C CA . CYS A 1 166 ? -4.512 8.988 28.444 1.00 35.84 166 CYS A CA 1
ATOM 1246 C C . CYS A 1 166 ? -5.040 10.327 28.970 1.00 35.84 166 CYS A C 1
ATOM 1248 O O . CYS A 1 166 ? -5.095 11.284 28.165 1.00 35.84 166 CYS A O 1
#

Radius of gyration: 16.38 Å; chains: 1; bounding box: 36×31×52 Å

pLDDT: mean 75.9, std 20.96, range [20.28, 97.25]

Organism: Hevea brasiliensis (NCBI:txid3981)

Sequence (166 aa):
MFIIGGDFYRDRSYNNSILGGLLAFVFSCVPGVSNVLFSSVVTYAIRSKHSILGVPQQEIDKYGVVSEEIAGMMAENVLKTLEDVDIAVSITGIAGATAHFTSQAPAVMDPETGVVHIGLAKRGSKAQTFRHDWEHLTRFEVQKAVVQKAIGLLALAASSQAQLGC

Secondary structure (DSSP, 8-state):
--------SS--S----S-TTHHHHHHHTSTTGGGT--------SHHHHHHHH---HHHHHHH-SSSHHHHHHHHHHHHHH-TT-SEEEEEEE---PPPPTT--------TTTTEEEEEEEETTSPPEEEEEE-TT--HHHHHHHHHHHHHHHHHHHHHTTTTS--

InterPro domains:
  IPR008136 CinA, C-terminal [PF02464] (16-155)
  IPR008136 CinA, C-terminal [TIGR00199] (16-154)
  IPR036653 CinA-like, C-terminal [G3DSA:3.90.950.20] (15-157)
  IPR036653 CinA-like, C-terminal [SSF142433] (17-155)

Foldseek 3Di:
DDDDDDDDDDDDDDQKDQAQCVLVVVLVVDPPSVVPDPDDDDQRDPVSLCPPQVDDVVVCVVANQAHQVSQQSSFVSVCVVDVPHFKGKGKTFACADDPDPDDPDPRPTDPRHQWMKMWMDGPPDRIDIDITGDPPDHSVRSNVVVSVVRVVVVVVVVVVVVVVPD